Protein AF-A0A4R8LS09-F1 (afdb_monomer_lite)

Foldseek 3Di:
DDPPPPPPPPPLVNVLVVCVVVVQDPLLSQLLVLLLLLLCVVLPNPVGDRGDDPVCCVPPPSSVNSNPVNNVVNNVVSVPDPD

Radius of gyration: 13.94 Å; chains: 1; bounding box: 27×42×35 Å

Structure (mmCIF, N/CA/C/O backbone):
data_AF-A0A4R8LS09-F1
#
_entry.id   AF-A0A4R8LS09-F1
#
loop_
_atom_site.group_PDB
_atom_site.id
_atom_site.type_symbol
_atom_site.label_atom_id
_atom_site.label_alt_id
_atom_site.label_comp_id
_atom_site.label_asym_id
_atom_site.label_entity_id
_atom_site.label_seq_id
_atom_site.pdbx_PDB_ins_code
_atom_site.Cartn_x
_atom_site.Cartn_y
_atom_site.Cartn_z
_atom_site.occupancy
_atom_site.B_iso_or_equiv
_atom_site.auth_seq_id
_atom_site.auth_comp_id
_atom_site.auth_asym_id
_atom_site.auth_atom_id
_atom_site.pdbx_PDB_model_num
ATOM 1 N N . MET A 1 1 ? 14.138 32.318 -18.474 1.00 44.84 1 MET A N 1
ATOM 2 C CA . MET A 1 1 ? 12.897 31.936 -17.771 1.00 44.84 1 MET A CA 1
ATOM 3 C C . MET A 1 1 ? 12.630 30.484 -18.114 1.00 44.84 1 MET A C 1
ATOM 5 O O . MET A 1 1 ? 12.152 30.209 -19.203 1.00 44.84 1 MET A O 1
ATOM 9 N N . SER A 1 2 ? 13.081 29.559 -17.270 1.00 42.38 2 SER A N 1
ATOM 10 C CA . SER A 1 2 ? 12.931 28.127 -17.530 1.00 42.38 2 SER A CA 1
ATOM 11 C C . SER A 1 2 ? 11.517 27.708 -17.162 1.00 42.38 2 SER A C 1
ATOM 13 O O . SER A 1 2 ? 11.142 27.735 -15.992 1.00 42.38 2 SER A O 1
ATOM 15 N N . THR A 1 3 ? 10.723 27.370 -18.169 1.00 49.03 3 THR A N 1
ATOM 16 C CA . THR A 1 3 ? 9.385 26.810 -18.007 1.00 49.03 3 THR A CA 1
ATOM 17 C C . THR A 1 3 ? 9.531 25.410 -17.417 1.00 49.03 3 THR A C 1
ATOM 19 O O . THR A 1 3 ? 9.820 24.449 -18.126 1.00 49.03 3 THR A O 1
ATOM 22 N N . ALA A 1 4 ? 9.393 25.291 -16.097 1.00 46.38 4 ALA A N 1
ATOM 23 C CA . ALA A 1 4 ? 9.243 23.999 -15.451 1.00 46.38 4 ALA A CA 1
ATOM 24 C C . ALA A 1 4 ? 7.875 23.435 -15.853 1.00 46.38 4 ALA A C 1
ATOM 26 O O . ALA A 1 4 ? 6.841 23.859 -15.340 1.00 46.38 4 ALA A O 1
ATOM 27 N N . LEU A 1 5 ? 7.862 22.483 -16.787 1.00 48.84 5 LEU A N 1
ATOM 28 C CA . LEU A 1 5 ? 6.758 21.541 -16.908 1.00 48.84 5 LEU A CA 1
ATOM 29 C C . LEU A 1 5 ? 6.753 20.733 -15.609 1.00 48.84 5 LEU A C 1
ATOM 31 O O . LEU A 1 5 ? 7.498 19.767 -15.458 1.00 48.84 5 LEU A O 1
ATOM 35 N N . MET A 1 6 ? 5.959 21.187 -14.639 1.00 44.28 6 MET A N 1
ATOM 36 C CA . MET A 1 6 ? 5.594 20.417 -13.458 1.00 44.28 6 MET A CA 1
ATOM 37 C C . MET A 1 6 ? 4.798 19.205 -13.946 1.00 44.28 6 MET A C 1
ATOM 39 O O . MET A 1 6 ? 3.571 19.193 -13.932 1.00 44.28 6 MET A O 1
ATOM 43 N N . GLY A 1 7 ? 5.499 18.166 -14.400 1.00 46.62 7 GLY A N 1
ATOM 44 C CA . GLY A 1 7 ? 4.970 16.824 -14.269 1.00 46.62 7 GLY A CA 1
ATOM 45 C C . GLY A 1 7 ? 4.706 16.655 -12.782 1.00 46.62 7 GLY A C 1
ATOM 46 O O . GLY A 1 7 ? 5.642 16.717 -11.989 1.00 46.62 7 GLY A O 1
ATOM 47 N N . CYS A 1 8 ? 3.441 16.546 -12.385 1.00 53.19 8 CYS A N 1
ATOM 48 C CA . CYS A 1 8 ? 3.061 16.220 -11.019 1.00 53.19 8 CYS A CA 1
ATOM 49 C C . CYS A 1 8 ? 3.591 14.818 -10.676 1.00 53.19 8 CYS A C 1
ATOM 51 O O . CYS 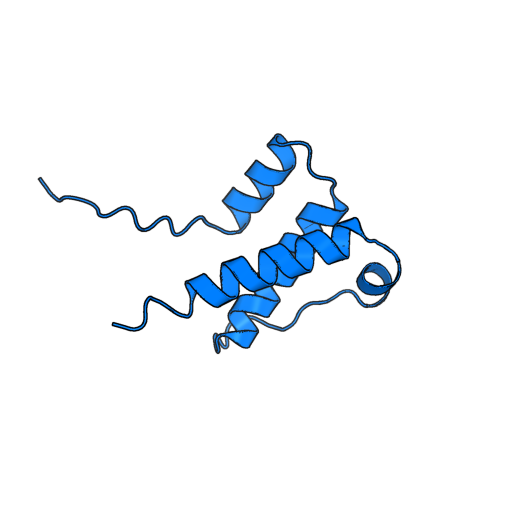A 1 8 ? 2.836 13.849 -10.610 1.00 53.19 8 CYS A O 1
ATOM 53 N N . GLN A 1 9 ? 4.895 14.687 -10.434 1.00 52.00 9 GLN A N 1
ATOM 54 C CA . GLN A 1 9 ? 5.444 13.609 -9.632 1.00 52.00 9 GLN A CA 1
ATOM 55 C C . GLN A 1 9 ? 5.014 13.910 -8.198 1.00 52.00 9 GLN A C 1
ATOM 57 O O . GLN A 1 9 ? 5.772 14.437 -7.393 1.00 52.00 9 GLN A O 1
ATOM 62 N N . THR A 1 10 ? 3.734 13.666 -7.896 1.00 56.44 10 THR A N 1
ATOM 63 C CA . THR A 1 10 ? 3.264 13.734 -6.517 1.00 56.44 10 THR A CA 1
ATOM 64 C C . THR A 1 10 ? 4.015 12.669 -5.742 1.00 56.44 10 THR A C 1
ATOM 66 O O . THR A 1 10 ? 3.932 11.479 -6.061 1.00 56.44 10 THR A O 1
ATOM 69 N N . ASP A 1 11 ? 4.802 13.108 -4.772 1.00 66.88 11 ASP A N 1
ATOM 70 C CA . ASP A 1 11 ? 5.501 12.214 -3.869 1.00 66.88 11 ASP A CA 1
ATOM 71 C C . ASP A 1 11 ? 4.452 11.335 -3.148 1.00 66.88 11 ASP A C 1
ATOM 73 O O . ASP A 1 11 ? 3.408 11.851 -2.710 1.00 66.88 11 ASP A O 1
ATOM 77 N N . PRO A 1 12 ? 4.631 10.004 -3.086 1.00 70.19 12 PRO A N 1
ATOM 78 C CA . PRO A 1 12 ? 3.683 9.128 -2.407 1.00 70.19 12 PRO A CA 1
ATOM 79 C C . PRO A 1 12 ? 3.495 9.500 -0.927 1.00 70.19 12 PRO A C 1
ATOM 81 O O . PRO A 1 12 ? 2.366 9.420 -0.432 1.00 70.19 12 PRO A O 1
ATOM 84 N N . ASP A 1 13 ? 4.524 10.000 -0.238 1.00 73.06 13 ASP A N 1
ATOM 85 C CA . ASP A 1 13 ? 4.409 10.469 1.144 1.00 73.06 13 ASP A CA 1
ATOM 86 C C . ASP A 1 13 ? 3.584 11.763 1.233 1.00 73.06 13 ASP A C 1
ATOM 88 O O . ASP A 1 13 ? 2.673 11.857 2.063 1.00 73.06 13 ASP A O 1
ATOM 92 N N . ALA A 1 14 ? 3.784 12.715 0.314 1.00 73.12 14 ALA A N 1
ATOM 93 C CA . ALA A 1 14 ? 2.936 13.911 0.225 1.00 73.12 14 ALA A CA 1
ATOM 94 C C . ALA A 1 14 ? 1.468 13.555 -0.078 1.00 73.12 14 ALA A C 1
ATOM 96 O O . ALA A 1 14 ? 0.544 14.144 0.490 1.00 73.12 14 ALA A O 1
ATOM 97 N N . THR A 1 15 ? 1.251 12.535 -0.912 1.00 85.00 15 THR A N 1
ATOM 98 C CA . THR A 1 15 ? -0.091 12.048 -1.252 1.00 85.00 15 THR A CA 1
ATOM 99 C C . THR A 1 15 ? -0.779 11.424 -0.038 1.00 85.00 15 THR A C 1
ATOM 101 O O . THR A 1 15 ? -1.921 11.762 0.261 1.00 85.00 15 THR A O 1
ATOM 104 N N . THR A 1 16 ? -0.095 10.570 0.731 1.00 87.19 16 THR A N 1
ATOM 105 C CA . THR A 1 16 ? -0.687 9.988 1.951 1.00 87.19 16 THR A CA 1
ATOM 106 C C . THR A 1 16 ? -0.995 11.038 3.018 1.00 87.19 16 THR A C 1
ATOM 108 O O . THR A 1 16 ? -2.009 10.931 3.709 1.00 87.19 16 THR A O 1
ATOM 111 N N . ALA A 1 17 ? -0.169 12.081 3.147 1.00 88.31 17 ALA A N 1
ATOM 112 C CA . ALA A 1 17 ? -0.448 13.205 4.037 1.00 88.31 17 ALA A CA 1
ATOM 113 C C . ALA A 1 17 ? -1.703 13.981 3.606 1.00 88.31 17 ALA A C 1
ATOM 115 O O . ALA A 1 17 ? -2.522 14.335 4.455 1.00 88.31 17 ALA A O 1
ATOM 116 N N . GLN A 1 18 ? -1.885 14.205 2.303 1.00 89.25 18 GLN A N 1
ATOM 117 C CA . GLN A 1 18 ? -3.091 14.833 1.769 1.00 89.25 18 GLN A CA 1
ATOM 118 C C . GLN A 1 18 ? -4.336 13.971 2.008 1.00 89.25 18 GLN A C 1
ATOM 120 O O . GLN A 1 18 ? -5.325 14.479 2.525 1.00 89.25 18 GLN A O 1
ATOM 125 N N . LEU A 1 19 ? -4.271 12.666 1.740 1.00 91.81 19 LEU A N 1
ATOM 126 C CA . LEU A 1 19 ? -5.389 11.747 1.982 1.00 91.81 19 LEU A CA 1
ATOM 127 C C . LEU A 1 19 ? -5.843 11.771 3.452 1.00 91.81 19 LEU A C 1
ATOM 129 O O . LEU A 1 19 ? -7.041 11.770 3.727 1.00 91.81 19 LEU A O 1
ATOM 133 N N . ARG A 1 20 ? -4.905 11.866 4.406 1.00 92.44 20 ARG A N 1
ATOM 134 C CA . ARG A 1 20 ? -5.248 12.056 5.828 1.00 92.44 20 ARG A CA 1
ATOM 135 C C . ARG A 1 20 ? -5.967 13.383 6.077 1.00 92.44 20 ARG A C 1
ATOM 137 O O . ARG A 1 20 ? -6.950 13.403 6.810 1.00 92.44 20 ARG A O 1
ATOM 144 N N . LYS A 1 21 ? -5.508 14.481 5.466 1.00 93.44 21 LYS A N 1
ATOM 145 C CA . LYS A 1 21 ? -6.161 15.801 5.576 1.00 93.44 21 LYS A CA 1
ATOM 146 C C . LYS A 1 21 ? -7.569 15.811 4.977 1.00 93.44 21 LYS A C 1
ATOM 148 O O . LYS A 1 21 ? -8.439 16.494 5.500 1.00 93.44 21 LYS A O 1
ATOM 153 N N . GLU A 1 22 ? -7.799 15.030 3.926 1.00 93.31 22 GLU A N 1
ATOM 154 C CA . GLU A 1 22 ? -9.112 14.833 3.295 1.00 93.31 22 GLU A CA 1
ATOM 155 C C . GLU A 1 22 ? -10.058 13.938 4.118 1.00 93.31 22 GLU A C 1
ATOM 157 O O . GLU A 1 22 ? -11.176 13.661 3.687 1.00 93.31 22 GLU A O 1
ATOM 162 N N . GLY A 1 23 ? -9.633 13.459 5.292 1.00 95.19 23 GLY A N 1
ATOM 163 C CA . GLY A 1 23 ? -10.457 12.621 6.162 1.00 95.19 23 GLY A CA 1
ATOM 164 C C . GLY A 1 23 ? -10.544 11.161 5.715 1.00 95.19 23 GLY A C 1
ATOM 165 O O . GLY A 1 23 ? -11.442 10.438 6.148 1.00 95.19 23 GLY A O 1
ATOM 166 N N . ARG A 1 24 ? -9.625 10.693 4.857 1.00 95.56 24 ARG A N 1
ATOM 167 C CA . ARG A 1 24 ? -9.533 9.263 4.540 1.00 95.56 24 ARG A CA 1
ATOM 168 C C . ARG A 1 24 ? -9.139 8.479 5.787 1.00 95.56 24 ARG A C 1
ATOM 170 O O . ARG A 1 24 ? -8.303 8.917 6.577 1.00 95.56 24 ARG A O 1
ATOM 177 N N . SER A 1 25 ? -9.728 7.295 5.936 1.00 96.88 25 SER A N 1
ATOM 178 C CA . SER A 1 25 ? -9.422 6.391 7.045 1.00 96.88 25 SER A CA 1
ATOM 179 C C . SER A 1 25 ? -7.939 6.004 7.057 1.00 96.88 25 SER A C 1
ATOM 181 O O . SER A 1 25 ? -7.289 5.945 6.009 1.00 96.88 25 SER A O 1
ATOM 183 N N . SER A 1 26 ? -7.403 5.690 8.239 1.00 96.06 26 SER A N 1
ATOM 184 C CA . SER A 1 26 ? -6.037 5.161 8.372 1.00 96.06 26 SER A CA 1
ATOM 185 C C . SER A 1 26 ? -5.832 3.930 7.490 1.00 96.06 26 SER A C 1
ATOM 187 O O . SER A 1 26 ? -4.824 3.834 6.796 1.00 96.06 26 SER A O 1
ATOM 189 N N . ALA A 1 27 ? -6.842 3.060 7.433 1.00 97.06 27 ALA A N 1
ATOM 190 C CA . ALA A 1 27 ? -6.851 1.877 6.593 1.00 97.06 27 ALA A CA 1
ATOM 191 C C . ALA A 1 27 ? -6.698 2.172 5.105 1.00 97.06 27 ALA A C 1
ATOM 193 O O . ALA A 1 27 ? -5.866 1.555 4.443 1.00 97.06 27 ALA A O 1
ATOM 194 N N . TYR A 1 28 ? -7.436 3.155 4.592 1.00 97.75 28 TYR A N 1
ATOM 195 C CA . TYR A 1 28 ? -7.284 3.596 3.211 1.00 97.75 28 TYR A CA 1
ATOM 196 C C . TYR A 1 28 ? -5.875 4.126 2.936 1.00 97.75 28 TYR A C 1
ATOM 198 O O . TYR A 1 28 ? -5.281 3.812 1.907 1.00 97.75 28 TYR A O 1
ATOM 206 N N . VAL A 1 29 ? -5.319 4.922 3.850 1.00 96.75 29 VAL A N 1
ATOM 207 C CA . VAL A 1 29 ? -3.994 5.532 3.672 1.00 96.75 29 VAL A CA 1
ATOM 208 C C . VAL A 1 29 ? -2.879 4.483 3.701 1.00 96.75 29 VAL A C 1
ATOM 210 O O . VAL A 1 29 ? -1.950 4.551 2.896 1.00 96.75 29 VAL A O 1
ATOM 213 N N . GLU A 1 30 ? -2.977 3.502 4.594 1.00 96.12 30 GLU A N 1
ATOM 214 C CA . GLU A 1 30 ? -2.046 2.370 4.664 1.00 96.12 30 GLU A CA 1
ATOM 215 C C . GLU A 1 30 ? -2.163 1.479 3.428 1.00 96.12 30 GLU A C 1
ATOM 217 O O . GLU A 1 30 ? -1.151 1.181 2.796 1.00 96.12 30 GLU A O 1
ATOM 222 N N . GLY A 1 31 ? -3.394 1.160 3.013 1.00 97.44 31 GLY A N 1
ATOM 223 C CA . GLY A 1 31 ? -3.655 0.464 1.758 1.00 97.44 31 GLY A CA 1
ATOM 224 C C . GLY A 1 31 ? -3.019 1.188 0.577 1.00 97.44 31 GLY A C 1
ATOM 225 O O . GLY A 1 31 ? -2.278 0.579 -0.185 1.00 97.44 31 GLY A O 1
ATOM 226 N N . TYR A 1 32 ? -3.223 2.503 0.457 1.00 96.50 32 TYR A N 1
ATOM 227 C CA . TYR A 1 32 ? -2.637 3.319 -0.611 1.00 96.50 32 TYR A CA 1
ATOM 228 C C . TYR A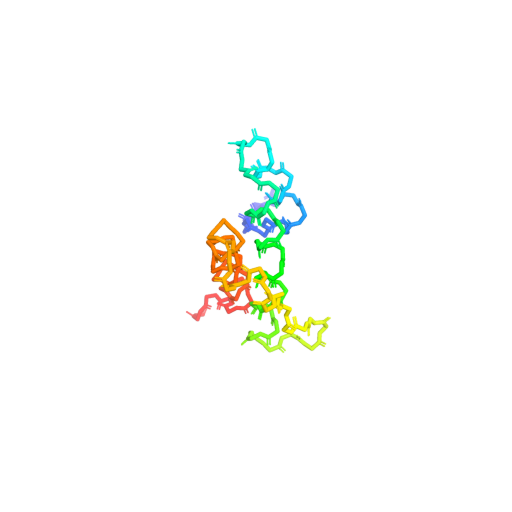 1 32 ? -1.110 3.230 -0.649 1.00 96.50 32 TYR A C 1
ATOM 230 O O . TYR A 1 32 ? -0.529 3.087 -1.727 1.00 96.50 32 TYR A O 1
ATOM 238 N N . LYS A 1 33 ? -0.453 3.276 0.513 1.00 95.44 33 LYS A N 1
ATOM 239 C CA . LYS A 1 33 ? 1.005 3.155 0.611 1.00 95.44 33 LYS A CA 1
ATOM 240 C C . LYS A 1 33 ? 1.495 1.788 0.115 1.00 95.44 33 LYS A C 1
ATOM 242 O O . LYS A 1 33 ? 2.379 1.741 -0.743 1.00 95.44 33 LYS A O 1
ATOM 247 N N . ASP A 1 34 ? 0.894 0.703 0.596 1.00 96.94 34 ASP A N 1
ATOM 248 C CA . ASP A 1 34 ? 1.255 -0.672 0.216 1.00 96.94 34 ASP A CA 1
ATOM 249 C C . ASP A 1 34 ? 0.967 -0.954 -1.267 1.00 96.94 34 ASP A C 1
ATOM 251 O O . ASP A 1 34 ? 1.773 -1.559 -1.986 1.00 96.94 34 ASP A O 1
ATOM 255 N N . GLY A 1 35 ? -0.171 -0.452 -1.748 1.00 96.19 35 GLY A N 1
ATOM 256 C CA . GLY A 1 35 ? -0.557 -0.489 -3.150 1.00 96.19 35 GLY A CA 1
ATOM 257 C C . GLY A 1 35 ? 0.467 0.220 -4.023 1.00 96.19 35 GLY A C 1
ATOM 258 O O . GLY A 1 35 ? 0.929 -0.345 -5.008 1.00 96.19 35 GLY A O 1
ATOM 259 N N . CYS A 1 36 ? 0.892 1.424 -3.639 1.0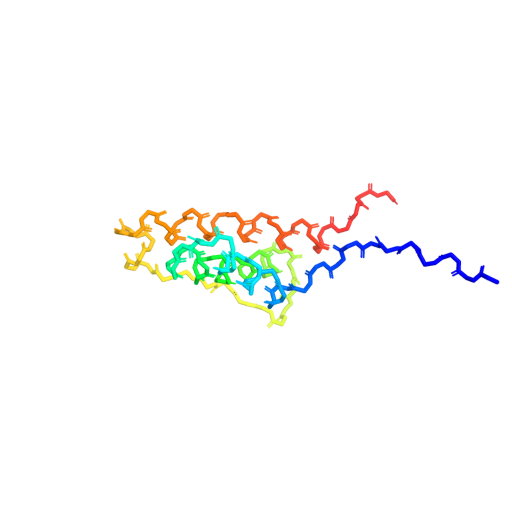0 94.69 36 CYS A N 1
ATOM 260 C CA . CYS A 1 36 ? 1.872 2.196 -4.395 1.00 94.69 36 CYS A CA 1
ATOM 261 C C . CYS A 1 36 ? 3.224 1.475 -4.529 1.00 94.69 36 CYS A C 1
ATOM 263 O O . CYS A 1 36 ? 3.754 1.374 -5.638 1.00 94.69 36 CYS A O 1
ATOM 265 N N . GLN A 1 37 ? 3.746 0.896 -3.439 1.00 93.75 37 GLN A N 1
ATOM 266 C CA . GLN A 1 37 ? 4.967 0.076 -3.489 1.00 93.75 37 GLN A CA 1
ATOM 267 C C . GLN A 1 37 ? 4.811 -1.114 -4.443 1.00 93.75 37 GLN A C 1
ATOM 269 O O . GLN A 1 37 ? 5.683 -1.377 -5.273 1.00 93.75 37 GLN A O 1
ATOM 274 N N . SER A 1 38 ? 3.659 -1.779 -4.378 1.00 95.50 38 SER A N 1
ATOM 275 C CA . SER A 1 38 ? 3.312 -2.885 -5.271 1.00 95.50 38 SER A CA 1
ATOM 276 C C . SER A 1 38 ? 3.196 -2.455 -6.733 1.00 95.50 38 SER A C 1
ATOM 278 O O . SER A 1 38 ? 3.586 -3.207 -7.624 1.00 95.50 38 SER A O 1
ATOM 280 N N . GLY A 1 39 ? 2.687 -1.249 -6.988 1.00 94.12 39 GLY A N 1
ATOM 281 C CA . GLY A 1 39 ? 2.578 -0.661 -8.320 1.00 94.12 39 GLY A CA 1
ATOM 282 C C . GLY A 1 39 ? 3.943 -0.395 -8.950 1.00 94.12 39 GLY A C 1
ATOM 283 O O . GLY A 1 39 ? 4.151 -0.759 -10.105 1.00 94.12 39 GLY A O 1
ATOM 284 N N . TYR A 1 40 ? 4.892 0.159 -8.186 1.00 92.19 40 TYR A N 1
ATOM 285 C CA . TYR A 1 40 ? 6.272 0.352 -8.650 1.00 92.19 40 TYR A CA 1
ATOM 286 C C . TYR A 1 40 ? 6.980 -0.973 -8.939 1.00 92.19 40 TYR A C 1
ATOM 288 O O . TYR A 1 40 ? 7.600 -1.116 -9.992 1.00 92.19 40 TYR A O 1
ATOM 296 N N . PHE A 1 41 ? 6.824 -1.963 -8.054 1.00 94.06 41 PHE A N 1
ATOM 297 C CA . PHE A 1 41 ? 7.344 -3.311 -8.291 1.00 94.06 41 PHE A CA 1
ATOM 298 C C . PHE A 1 41 ? 6.757 -3.922 -9.573 1.00 94.06 41 PHE A C 1
ATOM 300 O O . PHE A 1 41 ? 7.491 -4.420 -10.422 1.00 94.06 41 PHE A O 1
ATOM 307 N N . ALA A 1 42 ? 5.438 -3.818 -9.767 1.00 93.19 42 ALA A N 1
ATOM 308 C CA . ALA A 1 42 ? 4.757 -4.315 -10.963 1.00 93.19 42 ALA A CA 1
ATOM 309 C C . ALA A 1 42 ? 5.113 -3.546 -12.247 1.00 93.19 42 ALA A C 1
ATOM 311 O O . ALA A 1 42 ? 4.867 -4.049 -13.343 1.00 93.19 42 ALA A O 1
ATOM 312 N N . ALA A 1 43 ? 5.657 -2.335 -12.129 1.00 90.75 43 ALA A N 1
ATOM 313 C CA . ALA A 1 43 ? 6.177 -1.565 -13.251 1.00 90.75 43 ALA A CA 1
ATOM 314 C C . ALA A 1 43 ? 7.662 -1.852 -13.547 1.00 90.75 43 ALA A C 1
ATOM 316 O O . ALA A 1 43 ? 8.204 -1.295 -14.497 1.00 90.75 43 ALA A O 1
ATOM 317 N N . GLY A 1 44 ? 8.300 -2.743 -12.780 1.00 89.50 44 GLY A N 1
ATOM 318 C CA . GLY A 1 44 ? 9.665 -3.205 -13.021 1.00 89.50 44 GLY A CA 1
ATOM 319 C C . GLY A 1 44 ? 10.746 -2.463 -12.238 1.00 89.50 44 GLY A C 1
ATOM 320 O O . GLY A 1 44 ? 11.921 -2.639 -12.550 1.00 89.50 44 GLY A O 1
ATOM 321 N N . ASP A 1 45 ? 10.396 -1.658 -11.227 1.00 88.69 45 ASP A N 1
ATOM 322 C CA . ASP A 1 45 ? 11.404 -1.020 -10.375 1.00 88.69 45 ASP A CA 1
ATOM 323 C C . ASP A 1 45 ? 11.963 -2.011 -9.338 1.00 88.69 45 ASP A C 1
ATOM 325 O O . ASP A 1 45 ? 11.235 -2.414 -8.422 1.00 88.69 45 ASP A O 1
ATOM 329 N N . PRO A 1 46 ? 13.255 -2.379 -9.419 1.00 88.00 46 PRO A N 1
ATOM 330 C CA . PRO A 1 46 ? 13.853 -3.370 -8.528 1.00 88.00 46 PRO A CA 1
ATOM 331 C C . PRO A 1 46 ? 14.024 -2.876 -7.084 1.00 88.00 46 PRO A C 1
ATOM 333 O O . PRO A 1 46 ? 14.341 -3.677 -6.205 1.00 88.00 46 PRO A O 1
ATOM 336 N N . LYS A 1 47 ? 13.845 -1.577 -6.807 1.00 90.50 47 LYS A N 1
ATOM 337 C CA . LYS A 1 47 ? 13.949 -1.017 -5.447 1.00 90.50 47 LYS A CA 1
ATOM 338 C C . LYS A 1 47 ? 12.698 -1.266 -4.610 1.00 90.50 47 LYS A C 1
ATOM 340 O O . LYS A 1 47 ? 12.744 -1.134 -3.386 1.00 90.50 47 LYS A O 1
ATOM 345 N N . PHE A 1 48 ? 11.581 -1.586 -5.256 1.00 92.44 48 PHE A N 1
ATOM 346 C CA . PHE A 1 48 ? 10.298 -1.793 -4.599 1.00 92.44 48 PHE A CA 1
ATOM 347 C C . PHE A 1 48 ? 9.950 -3.278 -4.535 1.00 92.44 48 PHE A C 1
ATOM 349 O O . PHE A 1 48 ? 10.558 -4.118 -5.191 1.00 92.44 48 PHE A O 1
ATOM 356 N N . LYS A 1 49 ? 8.961 -3.610 -3.707 1.00 93.75 49 LYS A N 1
ATOM 357 C CA . LYS A 1 49 ? 8.472 -4.977 -3.516 1.00 93.75 49 LYS A CA 1
ATOM 358 C C . LYS A 1 49 ? 6.952 -4.990 -3.539 1.00 93.75 49 LYS A C 1
ATOM 360 O O . LYS A 1 49 ? 6.315 -4.003 -3.173 1.00 93.75 49 LYS A O 1
ATOM 365 N N . LEU A 1 50 ? 6.381 -6.127 -3.924 1.00 95.06 50 LEU A N 1
ATOM 366 C CA . LEU A 1 50 ? 4.962 -6.394 -3.729 1.00 95.06 50 LEU A CA 1
ATOM 367 C C . LEU A 1 50 ? 4.657 -6.414 -2.223 1.00 95.06 50 LEU A C 1
ATOM 369 O O . LEU A 1 50 ? 5.210 -7.230 -1.486 1.00 95.06 50 LEU A O 1
ATOM 373 N N . VAL A 1 51 ? 3.776 -5.522 -1.775 1.00 96.38 51 VAL A N 1
ATOM 374 C CA . VAL A 1 51 ? 3.296 -5.435 -0.391 1.00 96.38 51 VAL A CA 1
ATOM 375 C C . VAL A 1 51 ? 1.780 -5.517 -0.393 1.00 96.38 51 VAL A C 1
ATOM 377 O O . VAL A 1 51 ? 1.104 -4.676 -0.976 1.00 96.38 51 VAL A O 1
ATOM 380 N N . ARG A 1 52 ? 1.235 -6.538 0.266 1.00 95.19 52 ARG A N 1
ATOM 381 C CA . ARG A 1 52 ? -0.205 -6.693 0.473 1.00 95.19 52 ARG A CA 1
ATOM 382 C C . ARG A 1 52 ? -0.440 -7.467 1.763 1.00 95.19 52 ARG A C 1
ATOM 384 O O . ARG A 1 52 ? -0.127 -8.655 1.825 1.00 95.19 52 ARG A O 1
ATOM 391 N N . ASP A 1 53 ? -0.990 -6.806 2.772 1.00 96.00 53 ASP A N 1
ATOM 392 C CA . ASP A 1 53 ? -1.426 -7.451 4.009 1.00 96.00 53 ASP A CA 1
ATOM 393 C C . ASP A 1 53 ? -2.638 -8.335 3.701 1.00 96.00 53 ASP A C 1
ATOM 395 O O . ASP A 1 53 ? -3.727 -7.838 3.424 1.00 96.00 53 ASP A O 1
ATOM 399 N N . ALA A 1 54 ? -2.441 -9.654 3.706 1.00 96.06 54 ALA A N 1
ATOM 400 C CA . ALA A 1 54 ? -3.474 -10.610 3.320 1.00 96.06 54 ALA A CA 1
ATOM 401 C C . ALA A 1 54 ? -4.700 -10.567 4.244 1.00 96.06 54 ALA A C 1
ATOM 403 O O . ALA A 1 54 ? -5.828 -10.666 3.765 1.00 96.06 54 ALA A O 1
ATOM 404 N N . THR A 1 55 ? -4.499 -10.389 5.551 1.00 96.25 55 THR A N 1
ATOM 405 C CA . THR A 1 55 ? -5.601 -10.310 6.516 1.00 96.25 55 THR A CA 1
ATOM 406 C C . THR A 1 55 ? -6.460 -9.096 6.206 1.00 96.25 55 THR A C 1
ATOM 408 O O . THR A 1 55 ? -7.676 -9.203 6.049 1.00 96.25 55 THR A O 1
ATOM 411 N N . ARG A 1 56 ? -5.830 -7.937 6.036 1.00 96.38 56 ARG A N 1
ATOM 412 C CA . ARG A 1 56 ? -6.559 -6.701 5.747 1.00 96.38 56 ARG A CA 1
ATOM 413 C C . ARG A 1 56 ? -7.165 -6.691 4.357 1.00 96.38 56 ARG A C 1
ATOM 415 O O . ARG A 1 56 ? -8.280 -6.218 4.192 1.00 96.38 56 ARG A O 1
ATOM 422 N N . PHE A 1 57 ? -6.494 -7.279 3.373 1.00 94.38 57 PHE A N 1
ATOM 423 C CA . PHE A 1 57 ? -7.046 -7.395 2.028 1.00 94.38 57 PHE A CA 1
ATOM 424 C C . PHE A 1 57 ? -8.312 -8.269 1.981 1.00 94.38 57 PHE A C 1
ATOM 426 O O . PHE A 1 57 ? -9.139 -8.096 1.092 1.00 94.38 57 PHE A O 1
ATOM 433 N N . ASN A 1 58 ? -8.488 -9.175 2.946 1.00 95.81 58 ASN A N 1
ATOM 434 C CA . ASN A 1 58 ? -9.678 -10.019 3.042 1.00 95.81 58 ASN A CA 1
ATOM 435 C C . ASN A 1 58 ? -10.817 -9.387 3.857 1.00 95.81 58 ASN A C 1
ATOM 437 O O . ASN A 1 58 ? -11.979 -9.676 3.582 1.00 95.81 58 ASN A O 1
ATOM 441 N N . TYR A 1 59 ? -10.506 -8.552 4.855 1.00 96.56 59 TYR A N 1
ATOM 442 C CA . TYR A 1 59 ? -11.496 -8.112 5.853 1.00 96.56 59 TYR A CA 1
ATOM 443 C C . TYR A 1 59 ? -11.662 -6.592 5.991 1.00 96.56 59 TYR A C 1
ATOM 445 O O . TYR A 1 59 ? -12.620 -6.140 6.614 1.00 96.56 59 TYR A O 1
ATOM 453 N N . ASP A 1 60 ? -10.770 -5.787 5.416 1.00 97.75 60 ASP A N 1
ATOM 454 C CA . ASP A 1 60 ? -10.777 -4.328 5.528 1.00 97.75 60 ASP A CA 1
ATOM 455 C C . ASP A 1 60 ? -10.994 -3.697 4.146 1.00 97.75 60 ASP A C 1
ATOM 457 O O . ASP 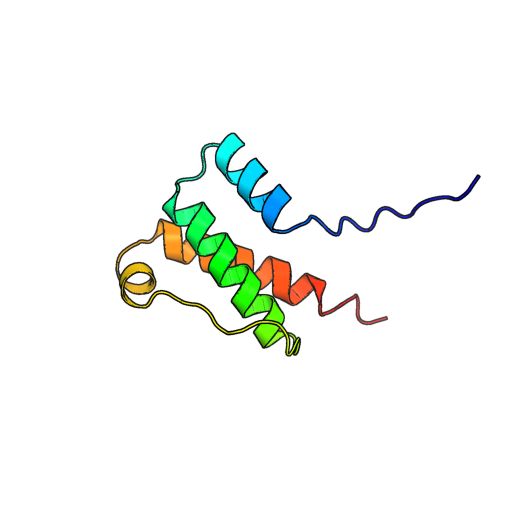A 1 60 ? -10.069 -3.482 3.359 1.00 97.75 60 ASP A O 1
ATOM 461 N N . ALA A 1 61 ? -12.255 -3.377 3.844 1.00 97.88 61 ALA A N 1
ATOM 462 C CA . ALA A 1 61 ? -12.633 -2.785 2.563 1.00 97.88 61 ALA A CA 1
ATOM 463 C C . ALA A 1 61 ? -11.922 -1.447 2.294 1.00 97.88 61 ALA A C 1
ATOM 465 O O . ALA A 1 61 ? -11.634 -1.125 1.142 1.00 97.88 61 ALA A O 1
ATOM 466 N N . GLN A 1 62 ? -11.614 -0.665 3.336 1.00 98.06 62 GLN A N 1
ATOM 467 C CA . GLN A 1 62 ? -10.906 0.603 3.169 1.00 98.06 62 GLN A CA 1
ATOM 468 C C . GLN A 1 62 ? -9.449 0.367 2.776 1.00 98.06 62 GLN A C 1
ATOM 470 O O . GLN A 1 62 ? -8.957 1.040 1.870 1.00 98.06 62 GLN A O 1
ATOM 475 N N . TYR A 1 63 ? -8.796 -0.624 3.386 1.00 98.25 63 TYR A N 1
ATOM 476 C CA . TYR A 1 63 ? -7.462 -1.061 2.980 1.00 98.25 63 TYR A CA 1
ATOM 477 C C . TYR A 1 63 ? -7.439 -1.530 1.521 1.00 98.25 63 TYR A C 1
ATOM 479 O O . TYR A 1 63 ? -6.599 -1.070 0.750 1.00 98.25 63 TYR A O 1
ATOM 487 N N . VAL A 1 64 ? -8.394 -2.371 1.107 1.00 98.31 64 VAL A N 1
ATOM 488 C CA . VAL A 1 64 ? -8.489 -2.862 -0.282 1.00 98.31 64 VAL A CA 1
ATOM 489 C C . VAL A 1 64 ? -8.663 -1.713 -1.277 1.00 98.31 64 VAL A C 1
ATOM 491 O O . VAL A 1 64 ? -7.966 -1.659 -2.292 1.00 98.31 64 VAL A O 1
ATOM 494 N N . LEU A 1 65 ? -9.570 -0.775 -0.986 1.00 97.94 65 LEU A N 1
ATOM 495 C CA . LEU A 1 65 ? -9.791 0.405 -1.825 1.00 97.94 65 LEU A CA 1
ATOM 496 C C . LEU A 1 65 ? -8.518 1.246 -1.944 1.00 97.94 65 LEU A C 1
ATOM 498 O O . LEU A 1 65 ? -8.108 1.572 -3.059 1.00 97.94 65 LEU A O 1
ATOM 502 N N . GLY A 1 66 ? -7.871 1.546 -0.816 1.00 97.00 66 GLY A N 1
ATOM 503 C CA . GLY A 1 66 ? -6.600 2.261 -0.793 1.00 97.00 66 GLY A CA 1
ATOM 504 C C . GLY A 1 66 ? -5.543 1.556 -1.639 1.00 97.00 66 GLY A C 1
ATOM 505 O O . GLY A 1 66 ? -4.937 2.180 -2.509 1.00 97.00 66 GLY A O 1
ATOM 506 N N . TRP A 1 67 ? -5.381 0.246 -1.446 1.00 98.06 67 TRP A N 1
ATOM 507 C CA . TRP A 1 67 ? -4.403 -0.580 -2.153 1.00 98.06 67 TRP A CA 1
ATOM 508 C C . TRP A 1 67 ? -4.588 -0.536 -3.668 1.00 98.06 67 TRP A C 1
ATOM 510 O O . TRP A 1 67 ? -3.631 -0.271 -4.394 1.00 98.06 67 TRP A O 1
ATOM 520 N N . ASN A 1 68 ? -5.818 -0.697 -4.157 1.00 97.31 68 ASN A N 1
ATOM 521 C CA . ASN A 1 68 ? -6.105 -0.643 -5.593 1.00 97.31 68 ASN A CA 1
ATOM 522 C C . ASN A 1 68 ? -5.814 0.739 -6.202 1.00 97.31 68 ASN A C 1
ATOM 524 O O . ASN A 1 68 ? -5.247 0.832 -7.299 1.00 97.31 68 ASN A O 1
ATOM 528 N N . VAL A 1 69 ? -6.176 1.812 -5.490 1.00 95.81 69 VAL A N 1
ATOM 529 C CA . VAL A 1 69 ? -5.925 3.190 -5.939 1.00 95.81 69 VAL A CA 1
ATOM 530 C C . VAL A 1 69 ? -4.422 3.480 -5.969 1.00 95.81 69 VAL A C 1
ATOM 532 O O . VAL A 1 69 ? -3.913 3.953 -6.985 1.00 95.81 69 VAL A O 1
ATOM 535 N N . GLY A 1 70 ? -3.696 3.145 -4.899 1.00 94.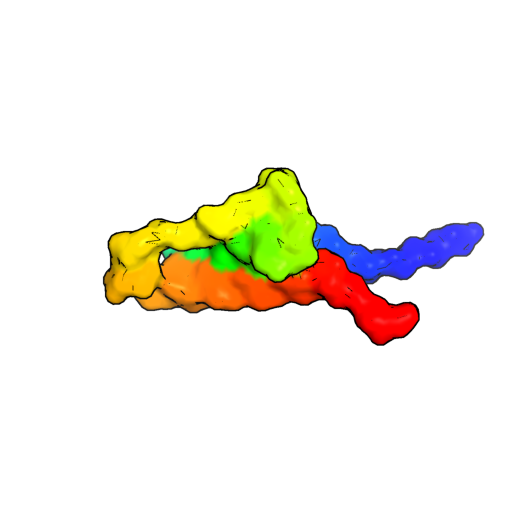19 70 GLY A N 1
ATOM 536 C CA . GLY A 1 70 ? -2.246 3.335 -4.813 1.00 94.19 70 GLY A CA 1
ATOM 537 C C . GLY A 1 70 ? -1.483 2.530 -5.865 1.00 94.19 70 GLY A C 1
ATOM 538 O O . GLY A 1 70 ? -0.601 3.072 -6.535 1.00 94.19 70 GLY A O 1
ATOM 539 N N . PHE A 1 71 ? -1.864 1.265 -6.071 1.00 95.56 71 PHE A N 1
ATOM 540 C CA . PHE A 1 71 ? -1.279 0.393 -7.093 1.00 95.56 71 PHE A CA 1
ATOM 541 C C . PHE A 1 71 ? -1.389 1.005 -8.483 1.00 95.56 71 PHE A C 1
ATOM 543 O O . PHE A 1 71 ? -0.386 1.138 -9.185 1.00 95.56 71 PHE A O 1
ATOM 550 N N . SER A 1 72 ? -2.596 1.426 -8.860 1.00 93.44 72 SER A N 1
ATOM 551 C CA . SER A 1 72 ? -2.854 2.015 -10.1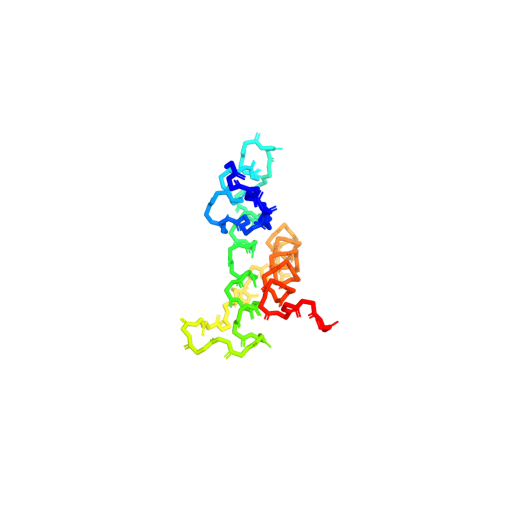74 1.00 93.44 72 SER A CA 1
ATOM 552 C C . SER A 1 72 ? -2.093 3.329 -10.356 1.00 93.44 72 SER A C 1
ATOM 554 O O . SER A 1 72 ? -1.442 3.525 -11.383 1.00 93.44 72 SER A O 1
ATOM 556 N N . ALA A 1 73 ? -2.106 4.197 -9.338 1.00 90.19 73 ALA A N 1
ATOM 557 C CA . ALA A 1 73 ? -1.429 5.488 -9.377 1.00 90.19 73 ALA A CA 1
ATOM 558 C C . ALA A 1 73 ? 0.088 5.348 -9.579 1.00 90.19 73 ALA A C 1
ATOM 560 O O . ALA A 1 73 ? 0.660 6.029 -10.425 1.00 90.19 73 ALA A O 1
ATOM 561 N N . CYS A 1 74 ? 0.753 4.465 -8.831 1.00 90.50 74 CYS A N 1
ATOM 562 C CA . CYS A 1 74 ? 2.214 4.361 -8.872 1.00 90.50 74 CYS A CA 1
ATOM 563 C C . CYS A 1 74 ? 2.731 3.459 -9.996 1.00 90.50 74 CYS A C 1
ATOM 565 O O . CYS A 1 74 ? 3.800 3.728 -10.544 1.00 90.50 74 CYS A O 1
ATOM 567 N N . LYS A 1 75 ? 1.942 2.468 -10.431 1.00 89.56 75 LYS A N 1
ATOM 568 C CA . LYS A 1 75 ? 2.239 1.708 -11.651 1.00 89.56 75 LYS A CA 1
ATOM 569 C C . LYS A 1 75 ? 2.232 2.617 -12.885 1.00 89.56 75 LYS A C 1
ATOM 571 O O . LYS A 1 75 ? 3.164 2.558 -13.681 1.00 89.56 75 LYS A O 1
ATOM 576 N N . ALA A 1 76 ? 1.233 3.496 -13.011 1.00 80.31 76 ALA A N 1
ATOM 577 C CA . ALA A 1 76 ? 1.143 4.448 -14.122 1.00 80.31 76 ALA A CA 1
ATOM 578 C C . ALA A 1 76 ? 2.294 5.470 -14.131 1.00 80.31 76 ALA A C 1
ATOM 580 O O . ALA A 1 76 ? 2.753 5.868 -15.194 1.00 80.31 76 ALA A O 1
ATOM 581 N N . LYS A 1 77 ? 2.801 5.869 -12.956 1.00 75.12 77 LYS A N 1
ATOM 582 C CA . LYS A 1 77 ? 3.918 6.823 -12.840 1.00 75.12 77 LYS A CA 1
ATOM 583 C C . LYS A 1 77 ? 5.244 6.300 -13.388 1.00 75.12 77 LYS A C 1
ATOM 585 O O . LYS A 1 77 ? 6.048 7.107 -13.841 1.00 75.12 77 LYS A O 1
ATOM 590 N N . HIS A 1 78 ? 5.484 4.989 -13.318 1.00 64.56 78 HIS A N 1
ATOM 591 C CA . HIS A 1 78 ? 6.696 4.386 -13.890 1.00 64.56 78 HIS A CA 1
ATOM 592 C C . HIS A 1 78 ? 6.526 4.004 -15.358 1.00 64.56 78 HIS A C 1
ATOM 594 O O . HIS A 1 78 ? 7.480 4.016 -16.127 1.00 64.56 78 HIS A O 1
ATOM 600 N N . GLN A 1 79 ? 5.291 3.729 -15.773 1.00 58.19 79 GLN A N 1
ATOM 601 C CA . GLN A 1 79 ? 4.931 3.579 -17.180 1.00 58.19 79 GLN A CA 1
ATOM 602 C C . GLN A 1 79 ? 4.781 4.951 -17.846 1.00 58.19 79 GLN A C 1
ATOM 604 O O . GLN A 1 79 ? 3.718 5.237 -18.388 1.00 58.19 79 GLN A O 1
ATOM 609 N N . GLY A 1 80 ? 5.813 5.807 -17.773 1.00 50.19 80 GLY A N 1
ATOM 610 C CA . GLY A 1 80 ? 5.829 7.119 -18.439 1.00 50.19 80 GLY A CA 1
ATOM 611 C C . GLY A 1 80 ? 5.215 7.048 -19.847 1.00 50.19 80 GLY A C 1
ATOM 612 O O . GLY A 1 80 ? 5.290 5.983 -20.463 1.00 50.19 80 GLY A O 1
ATOM 613 N N . PRO A 1 81 ? 4.557 8.127 -20.325 1.00 44.84 81 PRO A N 1
ATOM 614 C CA . PRO A 1 81 ? 3.705 8.075 -21.510 1.00 44.84 81 PRO A CA 1
ATOM 615 C C . PRO A 1 81 ? 4.425 7.327 -22.626 1.00 44.84 81 PRO A C 1
ATOM 617 O O . PRO A 1 81 ? 5.540 7.687 -22.989 1.00 44.84 81 PRO A O 1
ATOM 620 N N . ALA A 1 82 ? 3.814 6.252 -23.123 1.00 50.09 82 ALA A N 1
ATOM 621 C CA . ALA A 1 82 ? 4.262 5.660 -24.369 1.00 50.09 82 ALA A CA 1
ATOM 622 C C . ALA A 1 82 ? 4.198 6.769 -25.432 1.00 50.09 82 ALA A C 1
ATOM 624 O O . ALA A 1 82 ? 3.105 7.249 -25.742 1.00 50.09 82 ALA A O 1
ATOM 625 N N . GLY A 1 83 ? 5.356 7.212 -25.921 1.00 38.56 83 GLY A N 1
ATOM 626 C CA . GLY A 1 83 ? 5.484 8.289 -26.903 1.00 38.56 83 GLY A CA 1
ATOM 627 C C . GLY A 1 83 ? 6.835 8.966 -26.832 1.00 38.56 83 GLY A C 1
ATOM 628 O O . GLY A 1 83 ? 6.893 10.057 -26.226 1.00 38.56 83 GLY A O 1
#

Secondary structure (DSSP, 8-state):
-----------HHHHHHHHHHTT--HHHHHHHHHHHHHHHHHTT-TT------HHHHHH-HHHHHHHHHHHHHHHHHHS----

pLDDT: mean 84.13, std 18.27, range [38.56, 98.31]

Organism: NCBI:txid480658

Sequence (83 aa):
MSTALMGCQTDPDATTAQLRKEGRSSAYVEGYKDGCQSGYFAAGDPKFKLVRDATRFNYDAQYVLGWNVGFSACKAKHQGPAG